Protein AF-A0A520BA90-F1 (afdb_monomer_lite)

Sequence (44 aa):
KFYKDSTLLNQEFVKDGSMDVRKFLDNTAKGLTVTAFKRVQLGA

Foldseek 3Di:
DCCQPPDQFNHADPVHRVDGNVVVQCVVPNPGDDPDDDDDDPPD

pLDDT: mean 91.84, std 7.81, range [65.5, 97.81]

Structure (mmCIF, N/CA/C/O backbone):
data_AF-A0A520BA90-F1
#
_entry.id   AF-A0A520BA90-F1
#
loop_
_atom_site.group_PDB
_atom_site.id
_atom_site.type_symbol
_atom_site.label_atom_id
_atom_site.label_alt_id
_atom_site.label_comp_id
_atom_site.label_asym_id
_atom_site.label_entity_id
_atom_site.label_seq_id
_atom_site.pdbx_PDB_ins_code
_atom_site.Cartn_x
_atom_site.Cartn_y
_atom_site.Cartn_z
_atom_site.occupancy
_atom_site.B_iso_or_equiv
_atom_site.auth_seq_id
_atom_site.auth_comp_id
_atom_site.auth_asym_id
_atom_site.auth_atom_id
_atom_site.pdbx_PDB_model_num
ATOM 1 N N . LYS A 1 1 ? 14.405 2.348 8.548 1.00 69.25 1 LYS A N 1
ATOM 2 C CA . LYS A 1 1 ? 14.591 2.863 7.174 1.00 69.25 1 LYS A CA 1
ATOM 3 C C . LYS A 1 1 ? 13.863 1.945 6.192 1.00 69.25 1 LYS A C 1
ATOM 5 O O . LYS A 1 1 ? 12.683 2.175 6.005 1.00 69.25 1 LYS A O 1
ATOM 10 N N . PHE A 1 2 ? 14.413 0.784 5.804 1.00 77.38 2 PHE A N 1
ATOM 11 C CA . PHE A 1 2 ? 13.770 -0.153 4.855 1.00 77.38 2 PHE A CA 1
ATOM 12 C C . PHE A 1 2 ? 12.277 -0.461 5.101 1.00 77.38 2 PHE A C 1
ATOM 14 O O . PHE A 1 2 ? 11.466 -0.279 4.208 1.00 77.38 2 PHE A O 1
ATOM 21 N N . TYR A 1 3 ? 11.873 -0.866 6.310 1.00 73.19 3 TYR A N 1
ATOM 22 C CA . TYR A 1 3 ? 10.466 -1.221 6.560 1.00 73.19 3 TYR A CA 1
ATOM 23 C C . TYR A 1 3 ? 9.475 -0.061 6.379 1.00 73.19 3 TYR A C 1
ATOM 25 O O . TYR A 1 3 ? 8.362 -0.300 5.927 1.00 73.19 3 TYR A O 1
ATOM 33 N N . LYS A 1 4 ? 9.861 1.179 6.701 1.00 76.38 4 LYS A N 1
ATOM 34 C CA . LYS A 1 4 ? 8.999 2.357 6.503 1.00 76.38 4 LYS A CA 1
ATOM 35 C C . LYS A 1 4 ? 9.004 2.836 5.049 1.00 76.38 4 LYS A C 1
ATOM 37 O O . LYS A 1 4 ? 7.980 3.298 4.571 1.00 76.38 4 LYS A O 1
ATOM 42 N N . ASP A 1 5 ? 10.126 2.663 4.353 1.00 77.94 5 ASP A N 1
ATOM 43 C CA . ASP A 1 5 ? 10.336 3.245 3.021 1.00 77.94 5 ASP A CA 1
ATOM 44 C C . ASP A 1 5 ? 10.052 2.249 1.879 1.00 77.94 5 ASP A C 1
ATOM 46 O O . ASP A 1 5 ? 9.898 2.639 0.726 1.00 77.94 5 ASP A O 1
ATOM 50 N N . SER A 1 6 ? 10.029 0.944 2.168 1.00 86.75 6 SER A N 1
ATOM 51 C CA . SER A 1 6 ? 9.981 -0.127 1.159 1.00 86.75 6 SER A CA 1
ATOM 52 C C . SER A 1 6 ? 8.856 -1.138 1.381 1.00 86.75 6 SER A C 1
ATOM 54 O O . SER A 1 6 ? 8.773 -2.118 0.643 1.00 86.75 6 SER A O 1
ATOM 56 N N . THR A 1 7 ? 7.972 -0.926 2.364 1.00 91.62 7 THR A N 1
ATOM 57 C CA . THR A 1 7 ? 6.793 -1.787 2.560 1.00 91.62 7 THR A CA 1
ATOM 58 C C . THR A 1 7 ? 5.502 -0.977 2.541 1.00 91.62 7 THR A C 1
ATOM 60 O O . THR A 1 7 ? 5.399 0.076 3.167 1.00 91.62 7 THR A O 1
ATOM 63 N N . LEU A 1 8 ? 4.494 -1.490 1.825 1.00 93.69 8 LEU A N 1
ATOM 64 C CA . LEU A 1 8 ? 3.239 -0.775 1.584 1.00 93.69 8 LEU A CA 1
ATOM 65 C C . LEU A 1 8 ? 2.495 -0.423 2.876 1.00 93.69 8 LEU A C 1
ATOM 67 O O . LEU A 1 8 ? 1.944 0.664 2.967 1.00 93.69 8 LEU A O 1
ATOM 71 N N . LEU A 1 9 ? 2.458 -1.332 3.854 1.00 94.69 9 LEU A N 1
ATOM 72 C CA . LEU A 1 9 ? 1.615 -1.186 5.046 1.00 94.69 9 LEU A CA 1
ATOM 73 C C . LEU A 1 9 ? 2.218 -0.278 6.125 1.00 94.69 9 LEU A C 1
ATOM 75 O O . LEU A 1 9 ? 1.478 0.239 6.955 1.00 94.69 9 LEU A O 1
ATOM 79 N N . ASN A 1 10 ? 3.542 -0.113 6.147 1.00 93.94 10 ASN A N 1
ATOM 80 C CA . ASN A 1 10 ? 4.246 0.660 7.175 1.00 93.94 10 ASN A CA 1
ATOM 81 C C . ASN A 1 10 ? 4.694 2.050 6.705 1.00 93.94 10 ASN A C 1
ATOM 83 O O . ASN A 1 10 ? 5.274 2.782 7.508 1.00 93.94 10 ASN A O 1
ATOM 87 N N . GLN A 1 11 ? 4.460 2.397 5.439 1.00 94.31 11 GLN A N 1
ATOM 88 C CA . GLN A 1 11 ? 4.727 3.740 4.930 1.00 94.31 11 GLN A CA 1
ATOM 89 C C . GLN A 1 11 ? 3.654 4.731 5.392 1.00 94.31 11 GLN A C 1
ATOM 91 O O . GLN A 1 11 ? 2.511 4.345 5.663 1.00 94.31 11 GLN A O 1
ATOM 96 N N . GLU A 1 12 ? 4.023 6.008 5.434 1.00 95.00 12 GLU A N 1
ATOM 97 C CA . GLU A 1 12 ? 3.091 7.104 5.694 1.00 95.00 12 GLU A CA 1
ATOM 98 C C . GLU A 1 12 ? 2.007 7.169 4.619 1.00 95.00 12 GLU A C 1
ATOM 100 O O . GLU A 1 12 ? 2.250 6.974 3.423 1.00 95.00 12 GLU A O 1
ATOM 105 N N . PHE A 1 13 ? 0.779 7.437 5.047 1.00 94.75 13 PHE A N 1
ATOM 106 C CA . PHE A 1 13 ? -0.331 7.572 4.129 1.00 94.75 13 PHE A CA 1
ATOM 107 C C . PHE A 1 13 ? -0.266 8.931 3.419 1.00 94.75 13 PHE A C 1
ATOM 109 O O . PHE A 1 13 ? -0.355 9.983 4.036 1.00 94.75 13 PHE A O 1
ATOM 116 N N . VAL A 1 14 ? -0.154 8.919 2.087 1.00 94.00 14 VAL A N 1
ATOM 117 C CA . VAL A 1 14 ? 0.100 10.130 1.274 1.00 94.00 14 VAL A CA 1
ATOM 118 C C . VAL A 1 14 ? -0.958 11.230 1.454 1.00 94.00 14 VAL A C 1
ATOM 120 O O . VAL A 1 14 ? -0.649 12.406 1.288 1.00 94.00 14 VAL A O 1
ATOM 123 N N . LYS A 1 15 ? -2.206 10.875 1.786 1.00 92.88 15 LYS A N 1
ATOM 124 C CA . LYS A 1 15 ? -3.282 11.857 2.017 1.00 92.88 15 LYS A CA 1
ATOM 125 C C . LYS A 1 15 ? -3.332 12.385 3.453 1.00 92.88 15 LYS A C 1
ATOM 127 O O . LYS A 1 15 ? -3.920 13.436 3.673 1.00 92.88 15 LYS A O 1
ATOM 132 N N . ASP A 1 16 ? -2.753 11.656 4.402 1.00 92.44 16 ASP A N 1
ATOM 133 C CA . ASP A 1 16 ? -2.686 12.021 5.815 1.00 92.44 16 ASP A CA 1
ATOM 134 C C . ASP A 1 16 ? -1.430 11.393 6.435 1.00 92.44 16 ASP A C 1
ATOM 136 O O . ASP A 1 16 ? -1.434 10.247 6.891 1.00 92.44 16 ASP A O 1
ATOM 140 N N . GLY A 1 17 ? -0.339 12.163 6.443 1.00 91.62 17 GLY A N 1
ATOM 141 C CA . GLY A 1 17 ? 0.962 11.716 6.947 1.00 91.62 17 GLY A CA 1
ATOM 142 C C . GLY A 1 17 ? 1.001 11.451 8.457 1.00 91.62 17 GLY A C 1
ATOM 143 O O . GLY A 1 17 ? 2.026 11.007 8.966 1.00 91.62 17 GLY A O 1
ATOM 144 N N . SER A 1 18 ? -0.090 11.695 9.196 1.00 94.50 18 SER A N 1
ATOM 145 C CA . SER A 1 18 ? -0.168 11.363 10.624 1.00 94.50 18 SER A CA 1
ATOM 146 C C . SER A 1 18 ? -0.370 9.862 10.893 1.00 94.50 18 SER A C 1
ATOM 148 O O . SER A 1 18 ? -0.185 9.400 12.026 1.00 94.50 18 SER A O 1
ATOM 150 N N . MET A 1 19 ? -0.723 9.075 9.868 1.00 94.56 19 MET A N 1
ATOM 151 C CA . MET A 1 19 ? -0.964 7.634 9.975 1.00 94.56 19 MET A CA 1
ATOM 152 C C . MET A 1 19 ? -0.237 6.827 8.895 1.00 94.56 19 MET A C 1
ATOM 154 O O . MET A 1 19 ? 0.158 7.351 7.856 1.00 94.56 19 MET A O 1
ATOM 158 N N . ASP A 1 20 ? -0.062 5.527 9.144 1.00 96.06 20 ASP A N 1
ATOM 159 C CA . ASP A 1 20 ? 0.428 4.589 8.136 1.00 96.06 20 ASP A CA 1
ATOM 160 C C . ASP A 1 20 ? -0.736 3.965 7.348 1.00 96.06 20 ASP A C 1
ATOM 162 O O . ASP A 1 20 ? -1.907 4.032 7.739 1.00 96.06 20 ASP A O 1
ATOM 166 N N . VAL A 1 21 ? -0.414 3.344 6.213 1.00 96.06 21 VAL A N 1
ATOM 167 C CA . VAL A 1 21 ? -1.414 2.696 5.349 1.00 96.06 21 VAL A CA 1
ATOM 168 C C . VAL A 1 21 ? -2.181 1.593 6.091 1.00 96.06 21 VAL A C 1
ATOM 170 O O . VAL A 1 21 ? -3.370 1.411 5.843 1.00 96.06 21 VAL A O 1
ATOM 173 N N . ARG A 1 22 ? -1.550 0.882 7.036 1.00 95.75 22 ARG A N 1
ATOM 174 C CA . ARG A 1 22 ? -2.226 -0.129 7.864 1.00 95.75 22 ARG A CA 1
ATOM 175 C C . ARG A 1 22 ? -3.353 0.473 8.702 1.00 95.75 22 ARG A C 1
ATOM 177 O O . ARG A 1 22 ? -4.470 -0.029 8.640 1.00 95.75 22 ARG A O 1
ATOM 184 N N . LYS A 1 23 ? -3.085 1.555 9.441 1.00 96.12 23 LYS A N 1
ATOM 185 C CA . LYS A 1 23 ? -4.103 2.249 10.246 1.00 96.12 23 LYS A CA 1
ATOM 186 C C . LYS A 1 23 ? -5.254 2.757 9.385 1.00 96.12 23 LYS A C 1
ATOM 188 O O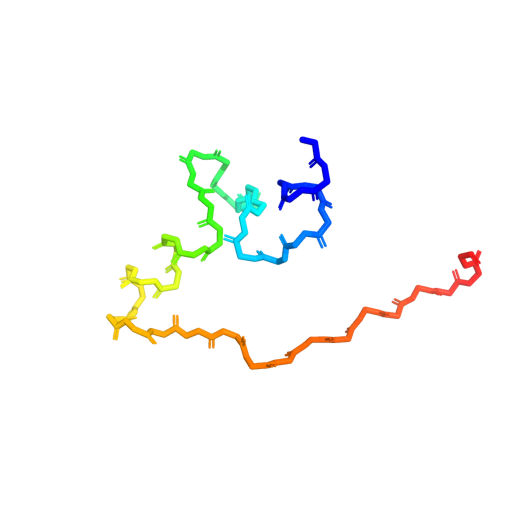 . LYS A 1 23 ? -6.408 2.649 9.788 1.00 96.12 23 LYS A O 1
ATOM 193 N N . PHE A 1 24 ? -4.952 3.278 8.197 1.00 96.75 24 PHE A N 1
ATOM 194 C CA . PHE A 1 24 ? -5.983 3.706 7.254 1.00 96.75 24 PHE A CA 1
ATOM 195 C C . PHE A 1 24 ? -6.916 2.549 6.844 1.00 96.75 24 PHE A C 1
ATOM 197 O O . PHE A 1 24 ? -8.140 2.709 6.844 1.00 96.75 24 PHE A O 1
ATOM 204 N N . LEU A 1 25 ? -6.355 1.377 6.532 1.00 97.00 25 LEU A N 1
ATOM 205 C CA . LEU A 1 25 ? -7.138 0.195 6.161 1.00 97.00 25 LEU A CA 1
ATOM 206 C C . LEU A 1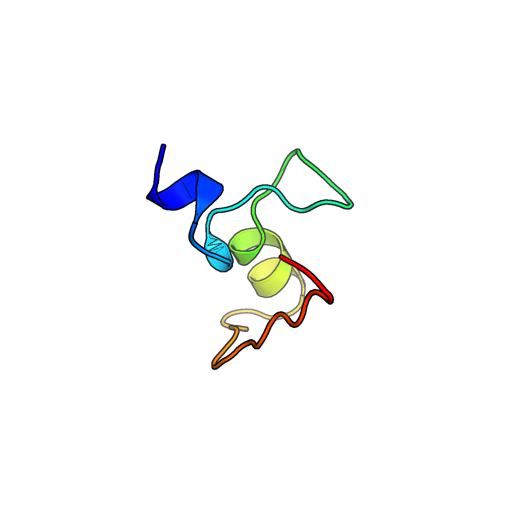 25 ? -7.996 -0.310 7.326 1.00 97.00 25 LEU A C 1
ATOM 208 O O . LEU A 1 25 ? -9.192 -0.518 7.137 1.00 97.00 25 LEU A O 1
ATOM 212 N N . ASP A 1 26 ? -7.425 -0.418 8.527 1.00 96.94 26 ASP A N 1
ATOM 213 C CA . ASP A 1 26 ? -8.156 -0.856 9.723 1.00 96.94 26 ASP A CA 1
ATOM 214 C C . ASP A 1 26 ? -9.306 0.096 10.099 1.00 96.94 26 ASP A C 1
ATOM 216 O O . ASP A 1 26 ? -10.379 -0.364 10.493 1.00 96.94 26 ASP A O 1
ATOM 220 N N . ASN A 1 27 ? -9.116 1.412 9.935 1.00 95.94 27 ASN A N 1
ATOM 221 C CA . ASN A 1 27 ? -10.168 2.416 10.138 1.00 95.94 27 ASN A CA 1
ATOM 222 C C . ASN A 1 27 ? -11.286 2.326 9.090 1.00 95.94 27 ASN A C 1
ATOM 224 O O . ASN A 1 27 ? -12.423 2.698 9.371 1.00 95.94 27 ASN A O 1
ATOM 228 N N . THR A 1 28 ? -10.966 1.857 7.881 1.00 96.56 28 THR A N 1
ATOM 229 C CA . THR A 1 28 ? -11.946 1.660 6.804 1.00 96.56 28 THR A CA 1
ATOM 230 C C . THR A 1 28 ? -12.796 0.421 7.071 1.00 96.56 28 THR A C 1
ATOM 232 O O . THR A 1 28 ? -14.021 0.471 6.982 1.00 96.56 28 THR A O 1
ATOM 235 N N . ALA A 1 29 ? -12.153 -0.695 7.410 1.00 97.81 29 ALA A N 1
ATOM 236 C CA . ALA A 1 29 ? -12.812 -1.900 7.887 1.00 97.81 29 ALA A CA 1
ATOM 237 C C . ALA A 1 29 ? -11.822 -2.732 8.705 1.00 97.81 29 ALA A C 1
ATOM 239 O O . ALA A 1 29 ? -10.695 -2.984 8.278 1.00 97.81 29 ALA A O 1
ATOM 240 N N . LYS A 1 30 ? -12.263 -3.209 9.871 1.00 96.62 30 LYS A N 1
ATOM 241 C CA . LYS A 1 30 ? -11.420 -3.988 10.780 1.00 96.62 30 LYS A CA 1
ATOM 242 C C . LYS A 1 30 ? -10.850 -5.226 10.074 1.00 96.62 30 LYS A C 1
ATOM 244 O O . LYS A 1 30 ? -11.615 -6.087 9.642 1.00 96.62 30 LYS A O 1
ATOM 249 N N . GLY A 1 31 ? -9.521 -5.337 10.015 1.00 94.50 31 GLY A N 1
ATOM 250 C CA . GLY A 1 31 ? -8.830 -6.474 9.400 1.00 94.50 31 GLY A CA 1
ATOM 251 C C . GLY A 1 31 ? -8.691 -6.395 7.877 1.00 94.50 31 GLY A C 1
ATOM 252 O O . GLY A 1 31 ? -8.250 -7.365 7.258 1.00 94.50 31 GLY A O 1
ATOM 253 N N . LEU A 1 32 ? -9.048 -5.266 7.260 1.00 97.38 32 LEU A N 1
ATOM 254 C CA . LEU A 1 32 ? -8.806 -5.033 5.841 1.00 97.38 32 LEU A CA 1
ATOM 255 C C . LEU A 1 32 ? -7.298 -4.970 5.560 1.00 97.38 32 LEU A C 1
ATOM 257 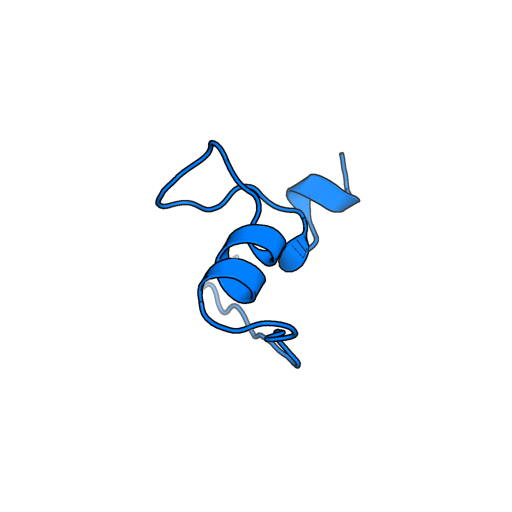O O . LEU A 1 32 ? -6.541 -4.304 6.261 1.00 97.38 32 LEU A O 1
ATOM 261 N N . THR A 1 33 ? -6.853 -5.649 4.504 1.00 96.56 33 THR A N 1
ATOM 262 C CA . THR A 1 33 ? -5.434 -5.709 4.137 1.00 96.56 33 THR A CA 1
ATOM 263 C C . THR A 1 33 ? -5.236 -5.747 2.624 1.00 96.56 33 THR A C 1
ATOM 265 O O . THR A 1 33 ? -6.170 -6.006 1.865 1.00 96.56 33 THR A O 1
ATOM 268 N N . VAL A 1 34 ? -4.002 -5.500 2.182 1.00 96.12 34 VAL A N 1
ATOM 269 C CA . VAL A 1 34 ? -3.594 -5.607 0.778 1.00 96.12 34 VAL A CA 1
ATOM 270 C C . VAL A 1 34 ? -2.901 -6.944 0.561 1.00 96.12 34 VAL A C 1
ATOM 272 O O . VAL A 1 34 ? -1.919 -7.256 1.229 1.00 96.12 34 VAL A O 1
ATOM 275 N N . THR A 1 35 ? -3.395 -7.723 -0.397 1.00 96.19 35 THR A N 1
ATOM 276 C 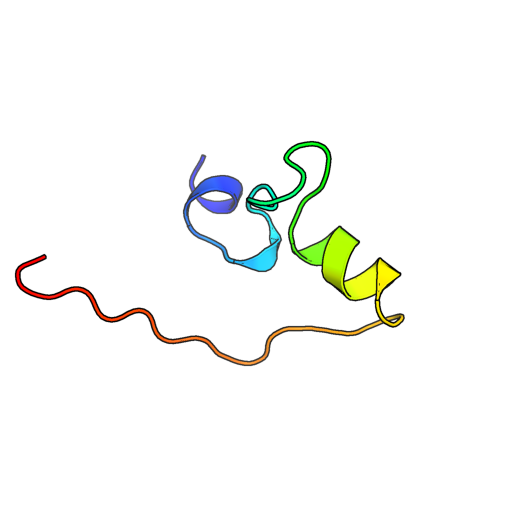CA . THR A 1 35 ? -2.854 -9.051 -0.721 1.00 96.19 35 THR A CA 1
ATOM 277 C C . THR A 1 35 ? -1.725 -8.992 -1.748 1.00 96.19 35 THR A C 1
ATOM 279 O O . THR A 1 35 ? -0.773 -9.760 -1.658 1.00 96.19 35 THR A O 1
ATOM 282 N N . ALA A 1 36 ? -1.801 -8.068 -2.708 1.00 95.62 36 ALA A N 1
ATOM 283 C CA . ALA A 1 36 ? -0.771 -7.837 -3.713 1.00 95.62 36 ALA A CA 1
ATOM 284 C C . ALA A 1 36 ? -0.877 -6.418 -4.289 1.00 95.62 36 ALA A C 1
ATOM 286 O O . ALA A 1 36 ? -1.962 -5.842 -4.357 1.00 95.62 36 ALA A O 1
ATOM 287 N N . PHE A 1 37 ? 0.246 -5.868 -4.753 1.00 95.06 37 PHE A N 1
ATOM 288 C CA . PHE A 1 37 ? 0.269 -4.652 -5.563 1.00 95.06 37 PHE A CA 1
ATOM 289 C C . PHE A 1 37 ? 1.386 -4.733 -6.606 1.00 95.06 37 PHE A C 1
ATOM 291 O O . PHE A 1 37 ? 2.386 -5.424 -6.417 1.00 95.06 37 PHE A O 1
ATOM 298 N N . LYS A 1 38 ? 1.221 -4.010 -7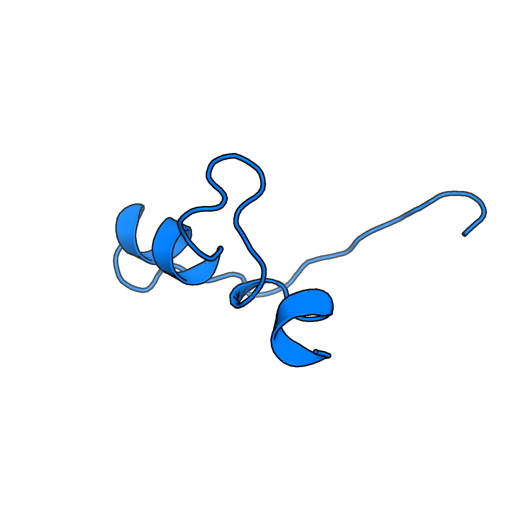.715 1.00 94.25 38 LYS A N 1
ATOM 299 C CA . LYS A 1 38 ? 2.228 -3.878 -8.770 1.00 94.25 38 LYS A CA 1
ATOM 300 C C . LYS A 1 38 ? 2.370 -2.404 -9.125 1.00 94.25 38 LYS A C 1
ATOM 302 O O . LYS A 1 38 ? 1.381 -1.750 -9.438 1.00 94.25 38 LYS A O 1
ATOM 307 N N . ARG A 1 39 ? 3.601 -1.892 -9.094 1.00 92.75 39 ARG A N 1
ATOM 308 C CA . ARG A 1 39 ? 3.951 -0.543 -9.557 1.00 92.75 39 ARG A CA 1
ATOM 309 C C . ARG A 1 39 ? 4.686 -0.662 -10.888 1.00 92.75 39 ARG A C 1
ATOM 311 O O . ARG A 1 39 ? 5.641 -1.424 -10.985 1.00 92.75 39 ARG A O 1
ATOM 318 N N . VAL A 1 40 ? 4.248 0.085 -11.898 1.00 94.50 40 VAL A N 1
ATOM 319 C CA . VAL A 1 40 ? 4.930 0.198 -13.195 1.00 94.50 40 VAL A CA 1
ATOM 320 C C . VAL A 1 40 ? 5.374 1.645 -13.362 1.00 94.50 40 VAL A C 1
ATOM 322 O O . VAL A 1 40 ? 4.585 2.558 -13.134 1.00 94.50 40 VAL A O 1
ATOM 325 N N . GLN A 1 41 ? 6.635 1.850 -13.735 1.00 95.38 41 GLN A N 1
ATOM 326 C CA . GLN A 1 41 ? 7.206 3.155 -14.054 1.00 95.38 41 GLN A CA 1
ATOM 327 C C . GLN A 1 41 ? 7.949 3.024 -15.384 1.00 95.38 41 GLN A C 1
ATOM 329 O O . GLN A 1 41 ? 8.747 2.105 -15.556 1.00 95.38 41 GLN A O 1
ATOM 334 N N . LEU A 1 42 ? 7.654 3.908 -16.335 1.00 94.88 42 LEU A N 1
ATOM 335 C CA . LEU A 1 42 ? 8.325 3.915 -17.633 1.00 94.88 42 LEU A CA 1
ATOM 336 C C . LEU A 1 42 ? 9.724 4.529 -17.480 1.00 94.88 42 LEU A C 1
ATOM 338 O O . LEU A 1 42 ? 9.844 5.618 -16.922 1.00 94.88 42 LEU A O 1
ATOM 342 N N . GLY A 1 43 ? 10.754 3.832 -17.973 1.00 91.88 43 GLY A N 1
ATOM 343 C CA . GLY A 1 43 ? 12.140 4.323 -17.996 1.00 91.88 43 GLY A CA 1
ATOM 344 C C . GLY A 1 43 ? 12.830 4.439 -16.630 1.00 91.88 43 GLY A C 1
ATOM 345 O O . GLY A 1 43 ? 13.695 5.296 -16.481 1.00 91.88 43 GLY A O 1
ATOM 346 N N . ALA A 1 44 ? 12.406 3.648 -15.639 1.00 65.50 44 ALA A N 1
ATOM 347 C CA . ALA A 1 44 ? 13.013 3.603 -14.305 1.00 65.50 44 ALA A CA 1
ATOM 348 C C . ALA A 1 44 ?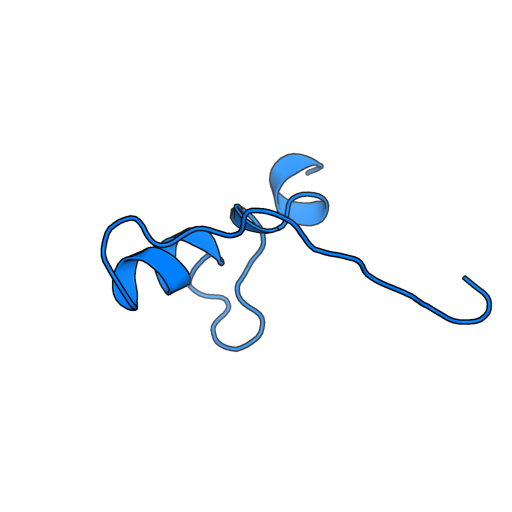 14.384 2.914 -14.283 1.00 65.50 44 ALA A C 1
ATOM 350 O O . ALA A 1 44 ? 14.568 1.962 -15.075 1.00 65.50 44 ALA A O 1
#

Secondary structure (DSSP, 8-state):
-HHHHH-TTTSEETTEEEEEHHHHHHHHSTT----------TT-

Radius of gyration: 11.93 Å; chains: 1; bounding box: 27×21×29 Å